Protein AF-A0A3B9J1S0-F1 (afdb_monomer_lite)

pLDDT: mean 89.69, std 10.2, range [49.06, 98.56]

Foldseek 3Di:
DLVVCLVVVHQQLQVLCVVPLCSSCSNFDADWDADDRNRDTDHDPHDKWKKKKFADPDDQDLVQLVVQCVVVVQADDPQRASSPVSLCVRPVVLVVSQVVVCVQAVHRWDADRSDDMTMDTDDGDWDDDPRTIMDMDIGDHTPHD

Structure (mmCIF, N/CA/C/O backbone):
data_AF-A0A3B9J1S0-F1
#
_entry.id   AF-A0A3B9J1S0-F1
#
loop_
_atom_site.group_PDB
_atom_site.id
_atom_site.type_symbol
_atom_site.label_atom_id
_atom_site.label_alt_id
_atom_site.label_comp_id
_atom_site.label_asym_id
_atom_site.label_entity_id
_atom_site.label_seq_id
_atom_site.pdbx_PDB_ins_code
_atom_site.Cartn_x
_atom_site.Cartn_y
_atom_site.Cartn_z
_atom_site.occupancy
_atom_site.B_iso_or_equiv
_atom_site.auth_seq_id
_atom_site.auth_comp_id
_atom_site.auth_asym_id
_atom_site.auth_atom_id
_atom_site.pdbx_PDB_model_num
ATOM 1 N N . ALA A 1 1 ? 12.513 -12.720 -4.392 1.00 64.25 1 ALA A N 1
ATOM 2 C CA . ALA A 1 1 ? 13.024 -12.840 -5.775 1.00 64.25 1 ALA A CA 1
ATOM 3 C C . ALA A 1 1 ? 14.103 -11.794 -6.082 1.00 64.25 1 ALA A C 1
ATOM 5 O O . ALA A 1 1 ? 15.254 -12.183 -6.221 1.00 64.25 1 ALA A O 1
ATOM 6 N N . ALA A 1 2 ? 13.791 -10.490 -6.092 1.00 70.25 2 ALA A N 1
ATOM 7 C CA . ALA A 1 2 ? 14.735 -9.429 -6.490 1.00 70.25 2 ALA A CA 1
ATOM 8 C C . ALA A 1 2 ? 16.088 -9.424 -5.744 1.00 70.25 2 ALA A C 1
ATOM 10 O O . ALA A 1 2 ? 17.128 -9.234 -6.363 1.00 70.25 2 ALA A O 1
ATOM 11 N N . GLY A 1 3 ? 16.107 -9.699 -4.434 1.00 68.75 3 GLY A N 1
ATOM 12 C CA . GLY A 1 3 ? 17.365 -9.779 -3.673 1.00 68.75 3 GLY A CA 1
ATOM 13 C C . GLY A 1 3 ? 18.312 -10.898 -4.134 1.00 68.75 3 GLY A C 1
ATOM 14 O O . GLY A 1 3 ? 19.523 -10.708 -4.131 1.00 68.75 3 GLY A O 1
ATOM 15 N N . ILE A 1 4 ? 17.767 -12.035 -4.580 1.00 74.62 4 ILE A N 1
ATOM 16 C CA . ILE A 1 4 ? 18.553 -13.159 -5.119 1.00 74.62 4 ILE A CA 1
ATOM 17 C C . ILE A 1 4 ? 19.079 -12.808 -6.514 1.00 74.62 4 ILE A C 1
ATOM 19 O O . ILE A 1 4 ? 20.238 -13.071 -6.812 1.00 74.62 4 ILE A O 1
ATOM 23 N N . LEU A 1 5 ? 18.244 -12.178 -7.347 1.00 78.88 5 LEU A N 1
ATOM 24 C CA . LEU A 1 5 ? 18.635 -11.728 -8.684 1.00 78.88 5 LEU A CA 1
ATOM 25 C C . LEU A 1 5 ? 19.770 -10.696 -8.626 1.00 78.88 5 LEU A C 1
ATOM 27 O O . LEU A 1 5 ? 20.756 -10.850 -9.339 1.00 78.88 5 LEU A O 1
ATOM 31 N N . ARG A 1 6 ? 19.698 -9.723 -7.706 1.00 76.94 6 ARG A N 1
ATOM 32 C CA . ARG A 1 6 ? 20.805 -8.785 -7.461 1.00 76.94 6 ARG A CA 1
ATOM 33 C C . ARG A 1 6 ? 22.093 -9.493 -7.060 1.00 76.94 6 ARG A C 1
ATOM 35 O O . ARG A 1 6 ? 23.146 -9.195 -7.606 1.00 76.94 6 ARG A O 1
ATOM 42 N N . TRP A 1 7 ? 22.016 -10.437 -6.119 1.00 79.81 7 TRP A N 1
ATOM 43 C CA . TRP A 1 7 ? 23.189 -11.216 -5.712 1.00 79.81 7 TRP A CA 1
ATOM 44 C C . TRP A 1 7 ? 23.805 -11.990 -6.889 1.00 79.81 7 TRP A C 1
ATOM 46 O O . TRP A 1 7 ? 25.022 -12.123 -6.968 1.00 79.81 7 TRP A O 1
ATOM 56 N N . ALA A 1 8 ? 22.972 -12.450 -7.824 1.00 80.19 8 ALA A N 1
ATOM 57 C CA . ALA A 1 8 ? 23.397 -13.146 -9.031 1.00 80.19 8 ALA A CA 1
ATOM 58 C C . ALA A 1 8 ? 23.891 -12.216 -10.163 1.00 80.19 8 ALA A C 1
ATOM 60 O O . ALA A 1 8 ? 24.235 -12.723 -11.229 1.00 80.19 8 ALA A O 1
ATOM 61 N N . GLY A 1 9 ? 23.918 -10.890 -9.968 1.00 78.50 9 GLY A N 1
ATOM 62 C CA . GLY A 1 9 ? 24.285 -9.923 -11.013 1.00 78.50 9 GLY A CA 1
ATOM 63 C C . GLY A 1 9 ? 23.288 -9.876 -12.175 1.00 78.50 9 GLY A C 1
ATOM 64 O O . GLY A 1 9 ? 23.667 -9.619 -13.314 1.00 78.50 9 GLY A O 1
ATOM 65 N N . PHE A 1 10 ? 22.023 -10.206 -11.913 1.00 79.00 10 PHE A N 1
ATOM 66 C CA . PHE A 1 10 ? 20.974 -10.237 -12.923 1.00 79.00 10 PHE A CA 1
ATOM 67 C C . PHE A 1 10 ? 20.316 -8.861 -13.070 1.00 79.00 10 PHE A C 1
ATOM 69 O O . PHE A 1 10 ? 19.726 -8.353 -12.116 1.00 79.00 10 PHE A O 1
ATOM 76 N N . GLU A 1 11 ? 20.375 -8.298 -14.278 1.00 76.69 11 GLU A N 1
ATOM 77 C CA . GLU A 1 11 ? 19.971 -6.911 -14.563 1.00 76.69 11 GLU A CA 1
ATOM 78 C C . GLU A 1 11 ? 18.845 -6.788 -15.608 1.00 76.69 11 GLU A C 1
ATOM 80 O O . GLU A 1 11 ? 18.455 -5.674 -15.934 1.00 76.69 11 GLU A O 1
ATOM 85 N N . ASP A 1 12 ? 18.301 -7.893 -16.142 1.00 80.38 12 ASP A N 1
ATOM 86 C CA . ASP A 1 12 ? 17.250 -7.853 -17.176 1.00 80.38 12 ASP A CA 1
ATOM 87 C C . ASP A 1 12 ? 15.851 -7.615 -16.560 1.00 80.38 12 ASP A C 1
ATOM 89 O O . ASP A 1 12 ? 15.269 -8.534 -15.967 1.00 80.38 12 ASP A O 1
ATOM 93 N N . PRO A 1 13 ? 15.259 -6.414 -16.711 1.00 69.88 13 PRO A N 1
ATOM 94 C CA . PRO A 1 13 ? 13.973 -6.091 -16.101 1.00 69.88 13 PRO A CA 1
ATOM 95 C C . PRO A 1 13 ? 12.795 -6.822 -16.762 1.00 69.88 13 PRO A C 1
ATOM 97 O O . PRO A 1 13 ? 11.801 -7.096 -16.089 1.00 69.88 13 PRO A O 1
ATOM 100 N N . ILE A 1 14 ? 12.893 -7.185 -18.046 1.00 74.75 14 ILE A N 1
ATOM 101 C CA . ILE A 1 14 ? 11.813 -7.867 -18.775 1.00 74.75 14 ILE A CA 1
ATOM 102 C C . ILE A 1 14 ? 11.693 -9.298 -18.263 1.00 74.75 14 ILE A C 1
ATOM 104 O O . ILE A 1 14 ? 10.611 -9.766 -17.907 1.00 74.75 14 ILE A O 1
ATOM 108 N N . ALA A 1 15 ? 12.822 -9.997 -18.169 1.00 78.25 15 ALA A N 1
ATOM 109 C CA . ALA A 1 15 ? 12.846 -11.343 -17.622 1.00 78.25 15 ALA A CA 1
ATOM 110 C C . ALA A 1 15 ? 12.509 -11.364 -16.117 1.00 78.25 15 ALA A C 1
ATOM 112 O O . ALA A 1 15 ? 11.874 -12.310 -15.648 1.00 78.25 15 ALA A O 1
ATOM 113 N N . ALA A 1 16 ? 12.858 -10.309 -15.373 1.00 75.75 16 ALA A N 1
ATOM 114 C CA . ALA A 1 16 ? 12.465 -10.145 -13.975 1.00 75.75 16 ALA A CA 1
ATOM 115 C C . ALA A 1 16 ? 10.944 -10.006 -13.795 1.00 75.75 16 ALA A C 1
ATOM 117 O O . ALA A 1 16 ? 10.390 -10.631 -12.891 1.00 75.75 16 ALA A O 1
ATOM 118 N N . ALA A 1 17 ? 10.264 -9.254 -14.669 1.00 72.88 17 ALA A N 1
ATOM 119 C CA . ALA A 1 17 ? 8.812 -9.063 -14.614 1.00 72.88 17 ALA A CA 1
ATOM 120 C C . ALA A 1 17 ? 8.025 -10.382 -14.756 1.00 72.88 17 ALA A C 1
ATOM 122 O O . ALA A 1 17 ? 6.963 -10.532 -14.155 1.00 72.88 17 ALA A O 1
ATOM 123 N N . ASN A 1 18 ? 8.576 -11.385 -15.455 1.00 77.81 18 ASN A N 1
ATOM 124 C CA . ASN A 1 18 ? 7.965 -12.719 -15.560 1.00 77.81 18 ASN A CA 1
ATOM 125 C C . ASN A 1 18 ? 7.900 -13.474 -14.218 1.00 77.81 18 ASN A C 1
ATOM 127 O O . ASN A 1 18 ? 7.099 -14.393 -14.069 1.00 77.81 18 ASN A O 1
ATOM 131 N N . LEU A 1 19 ? 8.738 -13.109 -13.241 1.00 74.00 19 LEU A N 1
ATOM 132 C CA . LEU A 1 19 ? 8.685 -13.656 -11.878 1.00 74.00 19 LEU A CA 1
ATOM 133 C C . LEU A 1 19 ? 7.670 -12.917 -10.991 1.00 74.00 19 LEU A C 1
ATOM 135 O O . LEU A 1 19 ? 7.367 -13.376 -9.890 1.00 74.00 19 LEU A O 1
ATOM 139 N N . GLY A 1 20 ? 7.177 -11.773 -11.458 1.00 74.00 20 GLY A N 1
ATOM 140 C CA . GLY A 1 20 ? 6.249 -10.888 -10.773 1.00 74.00 20 GLY A CA 1
ATOM 141 C C . GLY A 1 20 ? 6.493 -9.441 -11.192 1.00 74.00 20 GLY A C 1
ATOM 142 O O . GLY A 1 20 ? 7.640 -8.998 -11.249 1.00 74.00 20 GLY A O 1
ATOM 143 N N . ALA A 1 21 ? 5.412 -8.702 -11.431 1.00 72.88 21 ALA A N 1
ATOM 144 C CA . ALA A 1 21 ? 5.421 -7.296 -11.839 1.00 72.88 21 ALA A CA 1
ATOM 145 C C . ALA A 1 21 ? 6.367 -6.420 -10.998 1.00 72.88 21 ALA A C 1
ATOM 147 O O . ALA A 1 21 ? 7.202 -5.693 -11.530 1.00 72.88 21 ALA A O 1
ATOM 148 N N . ASP A 1 22 ? 6.311 -6.571 -9.673 1.00 79.94 22 ASP A N 1
ATOM 149 C CA . ASP A 1 22 ? 7.107 -5.765 -8.745 1.00 79.94 22 ASP A CA 1
ATOM 150 C C . ASP A 1 22 ? 8.593 -6.155 -8.712 1.00 79.94 22 ASP A C 1
ATOM 152 O O . ASP A 1 22 ? 9.425 -5.413 -8.191 1.00 79.94 22 ASP A O 1
ATOM 156 N N . VAL A 1 23 ? 8.970 -7.317 -9.262 1.00 78.81 23 VAL A N 1
ATOM 157 C CA . VAL A 1 23 ? 10.354 -7.813 -9.201 1.00 78.81 23 VAL A CA 1
ATOM 158 C C . VAL A 1 23 ? 11.282 -6.935 -10.034 1.00 78.81 23 VAL A C 1
ATOM 160 O O . VAL A 1 23 ? 12.386 -6.647 -9.574 1.00 78.81 23 VAL A O 1
ATOM 163 N N . ALA A 1 24 ? 10.826 -6.466 -11.200 1.00 77.69 24 ALA A N 1
ATOM 164 C CA . ALA A 1 24 ? 11.584 -5.552 -12.052 1.00 77.69 24 ALA A CA 1
ATOM 165 C C . ALA A 1 24 ? 11.887 -4.232 -11.326 1.00 77.69 24 ALA A C 1
ATOM 167 O O . ALA A 1 24 ? 13.039 -3.805 -11.269 1.00 77.69 24 ALA A O 1
ATOM 168 N N . PHE A 1 25 ? 10.879 -3.627 -10.688 1.00 81.75 25 PHE A N 1
ATOM 169 C CA . PHE A 1 25 ? 11.074 -2.428 -9.869 1.00 81.75 25 PHE A CA 1
ATOM 170 C C . PHE A 1 25 ? 12.027 -2.695 -8.700 1.00 81.75 25 PHE A C 1
ATOM 172 O O . PHE A 1 25 ? 12.971 -1.938 -8.458 1.00 81.75 25 PHE A O 1
ATOM 179 N N . CYS A 1 26 ? 11.812 -3.800 -7.983 1.00 82.06 26 CYS A N 1
ATOM 180 C CA . CYS A 1 26 ? 12.600 -4.134 -6.810 1.00 82.06 26 CYS A CA 1
ATOM 181 C C . CYS A 1 26 ? 14.068 -4.427 -7.118 1.00 82.06 26 CYS A C 1
ATOM 183 O O . CYS A 1 26 ? 14.840 -4.393 -6.164 1.00 82.06 26 CYS A O 1
ATOM 185 N N . LEU A 1 27 ? 14.465 -4.728 -8.364 1.00 77.50 27 LEU A N 1
ATOM 186 C CA . LEU A 1 27 ? 15.873 -4.901 -8.742 1.00 77.50 27 LEU A CA 1
ATOM 187 C C . LEU A 1 27 ? 16.675 -3.621 -8.504 1.00 77.50 27 LEU A C 1
ATOM 189 O O . LEU A 1 27 ? 17.675 -3.682 -7.792 1.00 77.50 27 LEU A O 1
ATOM 193 N N . ASN A 1 28 ? 16.180 -2.494 -9.016 1.00 74.12 28 ASN A N 1
ATOM 194 C CA . ASN A 1 28 ? 16.862 -1.197 -8.975 1.00 74.12 28 ASN A CA 1
ATOM 195 C C . ASN A 1 28 ? 16.460 -0.359 -7.748 1.00 74.12 28 ASN A C 1
ATOM 197 O O . ASN A 1 28 ? 17.250 0.427 -7.231 1.00 74.12 28 ASN A O 1
ATOM 201 N N . GLY A 1 29 ? 15.229 -0.529 -7.255 1.00 80.75 29 GLY A N 1
ATOM 202 C CA . GLY A 1 29 ? 14.691 0.260 -6.149 1.00 80.75 29 GLY A CA 1
ATOM 203 C C . GLY A 1 29 ? 14.582 1.759 -6.467 1.00 80.75 29 GLY A C 1
ATOM 204 O O . GLY A 1 29 ? 14.473 2.177 -7.621 1.00 80.75 29 GLY A O 1
ATOM 205 N N . GLY A 1 30 ? 14.583 2.587 -5.419 1.00 86.38 30 GLY A N 1
ATOM 206 C CA . GLY A 1 30 ? 14.416 4.036 -5.545 1.00 86.38 30 GLY A CA 1
ATOM 207 C C . GLY A 1 30 ? 12.969 4.446 -5.821 1.00 86.38 30 GLY A C 1
ATOM 208 O O . GLY A 1 30 ? 12.031 3.853 -5.292 1.00 86.38 30 GLY A O 1
ATOM 209 N N . ARG A 1 31 ? 12.786 5.493 -6.629 1.00 91.38 31 ARG A N 1
ATOM 210 C CA . ARG A 1 31 ? 11.473 6.018 -7.020 1.00 91.38 31 ARG A CA 1
ATOM 211 C C . ARG A 1 31 ? 11.325 5.909 -8.530 1.00 91.38 31 ARG A C 1
ATOM 213 O O . ARG A 1 31 ? 12.224 6.304 -9.267 1.00 91.38 31 ARG A O 1
ATOM 220 N N . ALA A 1 32 ? 10.193 5.399 -8.993 1.00 90.62 32 ALA A N 1
ATOM 221 C CA . ALA A 1 32 ? 9.909 5.273 -10.414 1.00 90.62 32 ALA A CA 1
ATOM 222 C C . ALA A 1 32 ? 8.417 5.454 -10.687 1.00 90.62 32 ALA A C 1
ATOM 224 O O . ALA A 1 32 ? 7.581 5.166 -9.829 1.00 90.62 32 ALA A O 1
ATOM 225 N N . ARG A 1 33 ? 8.091 5.914 -11.894 1.00 90.88 33 ARG A N 1
ATOM 226 C CA . ARG A 1 33 ? 6.773 5.722 -12.486 1.00 90.88 33 ARG A CA 1
ATOM 227 C C . ARG A 1 33 ? 6.783 4.355 -13.164 1.00 90.88 33 ARG A C 1
ATOM 229 O O . ARG A 1 33 ? 7.620 4.098 -14.026 1.00 90.88 33 ARG A O 1
ATOM 236 N N . VAL A 1 34 ? 5.866 3.490 -12.750 1.00 88.75 34 VAL A N 1
ATOM 237 C CA . VAL A 1 34 ? 5.715 2.139 -13.298 1.00 88.75 34 VAL A CA 1
ATOM 238 C C . VAL A 1 34 ? 4.465 2.110 -14.171 1.00 88.75 34 VAL A C 1
ATOM 240 O O . VAL A 1 34 ? 3.424 2.631 -13.775 1.00 88.75 34 VAL A O 1
ATOM 243 N N . THR A 1 35 ? 4.578 1.558 -15.375 1.00 87.12 35 THR A N 1
ATOM 244 C CA . THR A 1 35 ? 3.473 1.429 -16.339 1.00 87.12 35 THR A CA 1
ATOM 245 C C . THR A 1 35 ? 3.482 0.046 -16.997 1.00 87.12 35 THR A C 1
ATOM 247 O O . THR A 1 35 ? 4.399 -0.746 -16.767 1.00 87.12 35 THR A O 1
ATOM 250 N N . GLY A 1 36 ? 2.450 -0.249 -17.794 1.00 84.31 36 GLY A N 1
ATOM 251 C CA . GLY A 1 36 ? 2.191 -1.602 -18.285 1.00 84.31 36 GLY A CA 1
ATOM 252 C C . GLY A 1 36 ? 1.599 -2.461 -17.172 1.00 84.31 36 GLY A C 1
ATOM 253 O O . GLY A 1 36 ? 0.781 -1.983 -16.389 1.00 84.31 36 GLY A O 1
ATOM 254 N N . ILE A 1 37 ? 2.041 -3.707 -17.083 1.00 76.88 37 ILE A N 1
ATOM 255 C CA . ILE A 1 37 ? 1.752 -4.614 -15.970 1.00 76.88 37 ILE A CA 1
ATOM 256 C C . ILE A 1 37 ? 2.801 -4.541 -14.850 1.00 76.88 37 ILE A C 1
ATOM 258 O O . ILE A 1 37 ? 2.691 -5.296 -13.893 1.00 76.88 37 ILE A O 1
ATOM 262 N N . GLY A 1 38 ? 3.815 -3.675 -14.953 1.00 73.19 38 GLY A N 1
ATOM 263 C CA . GLY A 1 38 ? 4.920 -3.565 -13.984 1.00 73.19 38 GLY A CA 1
ATOM 264 C C . GLY A 1 38 ? 6.321 -3.559 -14.607 1.00 73.19 38 GLY A C 1
ATOM 265 O O . GLY A 1 38 ? 7.320 -3.383 -13.916 1.00 73.19 38 GLY A O 1
ATOM 266 N N . GLU A 1 39 ? 6.402 -3.759 -15.918 1.00 74.88 39 GLU A N 1
ATOM 267 C CA . GLU A 1 39 ? 7.623 -3.991 -16.685 1.00 74.88 39 GLU A CA 1
ATOM 268 C C . GLU A 1 39 ? 8.270 -2.712 -17.228 1.00 74.88 39 GLU A C 1
ATOM 270 O O . GLU A 1 39 ? 9.468 -2.702 -17.508 1.00 74.88 39 GLU A O 1
ATOM 275 N N . THR A 1 40 ? 7.505 -1.625 -17.374 1.00 83.31 40 THR A N 1
ATOM 276 C CA . THR A 1 40 ? 8.024 -0.358 -17.908 1.00 83.31 40 THR A CA 1
ATOM 277 C C . THR A 1 40 ? 8.304 0.620 -16.773 1.00 83.31 40 THR A C 1
ATOM 279 O O . THR A 1 40 ? 7.377 1.167 -16.168 1.00 83.31 40 THR A O 1
ATOM 282 N N . LEU A 1 41 ? 9.591 0.851 -16.504 1.00 85.38 41 LEU A N 1
ATOM 283 C CA . LEU A 1 41 ? 10.083 1.698 -15.417 1.00 85.38 41 LEU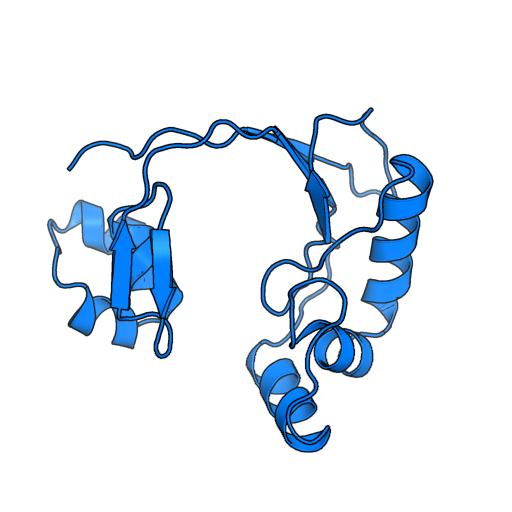 A CA 1
ATOM 284 C C . LEU A 1 41 ? 10.672 3.008 -15.950 1.00 85.38 41 LEU A C 1
ATOM 286 O O . LEU A 1 41 ? 11.657 3.006 -16.684 1.00 85.38 41 LEU A O 1
ATOM 290 N N . GLU A 1 42 ? 10.118 4.132 -15.508 1.00 90.06 42 GLU A N 1
ATOM 291 C CA . GLU A 1 42 ? 10.714 5.459 -15.666 1.00 90.06 42 GLU A CA 1
ATOM 292 C C . GLU A 1 42 ? 11.222 5.931 -14.299 1.00 90.06 42 GLU A C 1
ATOM 294 O O . GLU A 1 42 ? 10.435 6.261 -13.408 1.00 90.06 42 GLU A O 1
ATOM 299 N N . HIS A 1 43 ? 12.541 5.939 -14.099 1.00 89.12 43 HIS A N 1
ATOM 300 C CA . HIS A 1 43 ? 13.128 6.387 -12.838 1.00 89.12 43 HIS A CA 1
ATOM 301 C C . HIS A 1 43 ? 12.886 7.879 -12.606 1.00 89.12 43 HIS A C 1
ATOM 303 O O . HIS A 1 43 ? 13.124 8.718 -13.474 1.00 89.12 43 HIS A O 1
ATOM 309 N N . LEU A 1 44 ? 12.445 8.205 -11.394 1.00 91.31 44 LEU A N 1
ATOM 310 C CA . LEU A 1 44 ? 12.157 9.564 -10.965 1.00 91.31 44 LEU A CA 1
ATOM 311 C C . LEU A 1 44 ? 13.215 10.036 -9.964 1.00 91.31 44 LEU A C 1
ATOM 313 O O . LEU A 1 44 ? 13.762 9.222 -9.214 1.00 91.31 44 LEU A O 1
ATOM 317 N N . PRO A 1 45 ? 13.467 11.355 -9.879 1.00 91.69 45 PRO A N 1
ATOM 318 C CA . PRO A 1 45 ? 14.322 11.902 -8.840 1.00 91.69 45 PRO A CA 1
ATOM 319 C C . PRO A 1 45 ? 13.848 11.477 -7.450 1.00 91.69 45 PRO A C 1
ATOM 321 O O . PRO A 1 45 ? 12.639 11.449 -7.169 1.00 91.69 45 PRO A O 1
ATOM 324 N N . TYR A 1 46 ? 14.817 11.180 -6.580 1.00 92.44 46 TYR A N 1
ATOM 325 C CA . TYR A 1 46 ? 14.556 10.915 -5.171 1.00 92.44 46 TYR A CA 1
ATOM 326 C C . TYR A 1 46 ? 13.710 12.042 -4.574 1.00 92.44 46 TYR A C 1
ATOM 328 O O . TYR A 1 46 ? 13.971 13.227 -4.788 1.00 92.44 46 TYR A O 1
ATOM 336 N N . HIS A 1 47 ? 12.691 11.647 -3.823 1.00 92.56 47 HIS A N 1
ATOM 337 C CA . HIS A 1 47 ? 11.822 12.548 -3.096 1.00 92.56 47 HIS A CA 1
ATOM 338 C C . HIS A 1 47 ? 11.744 12.046 -1.666 1.00 92.56 47 HIS A C 1
ATOM 340 O O . HIS A 1 47 ? 11.292 10.926 -1.438 1.00 92.56 47 HIS A O 1
ATOM 346 N N . HIS A 1 48 ? 12.218 12.865 -0.731 1.00 94.50 48 HIS A N 1
ATOM 347 C CA . HIS A 1 48 ? 12.142 12.544 0.682 1.00 94.50 48 HIS A CA 1
ATOM 348 C C . HIS A 1 48 ? 10.689 12.606 1.148 1.00 94.50 48 HIS A C 1
ATOM 350 O O . HIS A 1 48 ? 10.021 13.624 0.970 1.00 94.50 48 HIS A O 1
ATOM 356 N N . GLN A 1 49 ? 10.213 11.527 1.754 1.00 95.56 49 GLN A N 1
ATOM 357 C CA . GLN A 1 49 ? 8.876 11.442 2.311 1.00 95.56 49 GLN A CA 1
ATOM 358 C C . GLN A 1 49 ? 8.899 10.597 3.581 1.00 95.56 49 GLN A C 1
ATOM 360 O O . GLN A 1 49 ? 9.516 9.530 3.620 1.00 95.56 49 GLN A O 1
ATOM 365 N N . GLU A 1 50 ? 8.212 11.081 4.610 1.00 97.75 50 GLU A N 1
ATOM 366 C CA . GLU A 1 50 ? 7.827 10.277 5.766 1.00 97.75 50 GLU A CA 1
ATOM 367 C C . GLU A 1 50 ? 6.443 9.686 5.515 1.00 97.75 50 GLU A C 1
ATOM 369 O O . GLU A 1 50 ? 5.581 10.334 4.918 1.00 97.75 50 GLU A O 1
ATOM 374 N N . ILE A 1 51 ? 6.248 8.439 5.922 1.00 98.06 51 ILE A N 1
ATOM 375 C CA . ILE A 1 51 ? 5.013 7.692 5.713 1.00 98.06 51 ILE A CA 1
ATOM 376 C C . ILE A 1 51 ? 4.723 6.916 6.992 1.00 98.06 51 ILE A C 1
ATOM 378 O O . ILE A 1 51 ? 5.606 6.247 7.528 1.00 98.06 51 ILE A O 1
ATOM 382 N N . THR A 1 52 ? 3.480 6.966 7.457 1.00 98.56 52 THR A N 1
ATOM 383 C CA . THR A 1 52 ? 3.009 6.122 8.560 1.00 98.56 52 THR A CA 1
ATOM 384 C C . THR A 1 52 ? 2.219 4.954 7.989 1.00 98.56 52 THR A C 1
ATOM 386 O O . THR A 1 52 ? 1.279 5.157 7.220 1.00 98.56 52 THR A O 1
ATOM 389 N N . LEU A 1 53 ? 2.601 3.734 8.360 1.00 98.50 53 LEU A N 1
ATOM 390 C CA . LEU A 1 53 ? 2.002 2.485 7.896 1.00 98.50 53 LEU A CA 1
ATOM 391 C C . LEU A 1 53 ? 1.207 1.811 9.012 1.00 98.50 53 LEU A C 1
ATOM 393 O O . LEU A 1 53 ? 1.631 1.801 10.168 1.00 98.50 53 LEU A O 1
ATOM 397 N N . LEU A 1 54 ? 0.108 1.160 8.642 1.00 98.56 54 LEU A N 1
ATOM 398 C CA . LEU A 1 54 ? -0.585 0.185 9.476 1.00 98.56 54 LEU A CA 1
ATOM 399 C C . LEU A 1 54 ? -0.831 -1.083 8.649 1.00 98.56 54 LEU A C 1
ATOM 401 O O . LEU A 1 54 ? -1.606 -1.072 7.691 1.00 98.56 54 LEU A O 1
ATOM 405 N N . THR A 1 55 ? -0.152 -2.172 9.013 1.00 98.06 55 THR A N 1
ATOM 406 C CA . THR A 1 55 ? -0.207 -3.443 8.277 1.00 98.06 55 THR A CA 1
ATOM 407 C C . THR A 1 55 ? -0.989 -4.483 9.081 1.00 98.06 55 THR A C 1
ATOM 409 O O . THR A 1 55 ? -0.429 -5.049 10.022 1.00 98.06 55 THR A O 1
ATOM 412 N N . PRO A 1 56 ? -2.262 -4.747 8.741 1.00 97.00 56 PRO A N 1
ATOM 413 C CA . PRO A 1 56 ? -3.054 -5.770 9.408 1.00 97.00 56 PRO A CA 1
ATOM 414 C C . PRO A 1 56 ? -2.433 -7.161 9.226 1.00 97.00 56 PRO A C 1
ATOM 416 O O . PRO A 1 56 ? -1.831 -7.434 8.184 1.00 97.00 56 PRO A O 1
ATOM 419 N N . PRO A 1 57 ? -2.633 -8.091 10.173 1.00 96.12 57 PRO A N 1
ATOM 420 C CA . PRO A 1 57 ? -2.194 -9.476 10.048 1.00 96.12 57 PRO A CA 1
ATOM 421 C C . PRO A 1 57 ? -3.201 -10.294 9.214 1.00 96.12 57 PRO A C 1
ATOM 423 O O . PRO A 1 57 ? -3.597 -11.389 9.605 1.00 96.12 57 PRO A O 1
ATOM 426 N N . LEU A 1 58 ? -3.646 -9.737 8.084 1.00 93.62 58 LEU A N 1
ATOM 427 C CA . LEU A 1 58 ? -4.639 -10.315 7.176 1.00 93.62 58 LEU A CA 1
ATOM 428 C C . LEU A 1 58 ? -3.966 -10.723 5.861 1.00 93.62 58 LEU A C 1
ATOM 430 O O . LEU A 1 58 ? -3.114 -10.005 5.335 1.00 93.62 58 LEU A O 1
ATOM 434 N N . GLY A 1 59 ? -4.351 -11.878 5.319 1.00 90.81 59 GLY A N 1
ATOM 435 C CA . GLY A 1 59 ? -3.893 -12.341 4.011 1.00 90.81 59 GLY A CA 1
ATOM 436 C C . GLY A 1 59 ? -4.850 -11.891 2.915 1.00 90.81 59 GLY A C 1
ATOM 437 O O . GLY A 1 59 ? -5.948 -12.425 2.821 1.00 90.81 59 GLY A O 1
ATOM 438 N N . VAL A 1 60 ? -4.428 -10.950 2.068 1.00 93.44 60 VAL A N 1
ATOM 439 C CA . VAL A 1 60 ? -5.244 -10.467 0.945 1.00 93.44 60 VAL A CA 1
ATOM 440 C C . VAL A 1 60 ? -4.738 -11.083 -0.357 1.00 93.44 60 VAL A C 1
ATOM 442 O O . VAL A 1 60 ? -3.599 -10.860 -0.766 1.00 93.44 60 VAL A O 1
ATOM 445 N N . SER A 1 61 ? -5.580 -11.888 -1.006 1.00 95.50 61 SER A N 1
ATOM 446 C CA . SER A 1 61 ? -5.256 -12.547 -2.275 1.00 95.50 61 SER A CA 1
ATOM 447 C C . SER A 1 61 ? -5.282 -11.540 -3.420 1.00 95.50 61 SER A C 1
ATOM 449 O O . SER A 1 61 ? -6.351 -11.119 -3.858 1.00 95.50 61 SER A O 1
ATOM 451 N N . THR A 1 62 ? -4.110 -11.182 -3.954 1.00 92.75 62 THR A N 1
ATOM 452 C CA . THR A 1 62 ? -4.003 -10.283 -5.114 1.00 92.75 62 THR A CA 1
ATOM 453 C C . THR A 1 62 ? -4.867 -10.761 -6.281 1.00 92.75 62 THR A C 1
ATOM 455 O O . THR A 1 62 ? -5.570 -9.964 -6.889 1.00 92.75 62 THR A O 1
ATOM 458 N N . VAL A 1 63 ? -4.883 -12.069 -6.558 1.00 94.94 63 VAL A N 1
ATOM 459 C CA . VAL A 1 63 ? -5.681 -12.648 -7.649 1.00 94.94 63 VAL A CA 1
ATOM 460 C C . VAL A 1 63 ? -7.175 -12.406 -7.444 1.00 94.94 63 VAL A C 1
ATOM 462 O O . VAL A 1 63 ? -7.867 -12.042 -8.392 1.00 94.94 63 VAL A O 1
ATOM 465 N N . ASP A 1 64 ? -7.680 -12.592 -6.226 1.00 97.38 64 ASP A N 1
ATOM 466 C CA . ASP A 1 64 ? -9.107 -12.413 -5.959 1.00 97.38 64 ASP A CA 1
ATOM 467 C C . ASP A 1 64 ? -9.499 -10.934 -5.951 1.00 97.38 64 ASP A C 1
ATOM 469 O O . ASP A 1 64 ? -10.585 -10.604 -6.421 1.00 97.38 64 ASP A O 1
ATOM 473 N N . VAL A 1 65 ? -8.597 -10.035 -5.538 1.00 97.44 65 VAL A N 1
ATOM 474 C CA . VAL A 1 65 ? -8.803 -8.582 -5.660 1.00 97.44 65 VAL A CA 1
ATOM 475 C C . VAL A 1 65 ? -8.911 -8.154 -7.122 1.00 97.44 65 VAL A C 1
ATOM 477 O O . VAL A 1 65 ? -9.858 -7.455 -7.466 1.00 97.44 65 VAL A O 1
ATOM 480 N N . TYR A 1 66 ? -8.012 -8.602 -8.003 1.00 95.81 66 TYR A N 1
ATOM 481 C CA . TYR A 1 66 ? -8.117 -8.281 -9.433 1.00 95.81 66 TYR A CA 1
ATOM 482 C C . TYR A 1 66 ? -9.385 -8.873 -10.067 1.00 95.81 66 TYR A C 1
ATOM 484 O O . TYR A 1 66 ? -10.078 -8.177 -10.802 1.00 95.81 66 TYR A O 1
ATOM 492 N N . ARG A 1 67 ? -9.763 -10.113 -9.720 1.00 96.94 67 ARG A N 1
ATOM 493 C CA . ARG A 1 67 ? -11.032 -10.711 -10.184 1.00 96.94 67 ARG A CA 1
ATOM 494 C C . ARG A 1 67 ? -12.252 -9.920 -9.722 1.00 96.94 67 ARG A C 1
ATOM 496 O O . ARG A 1 67 ? -13.202 -9.761 -10.483 1.00 96.94 67 ARG A O 1
ATOM 503 N N . ALA A 1 68 ? -12.248 -9.462 -8.472 1.00 97.31 68 ALA A N 1
ATOM 504 C CA . ALA A 1 68 ? -13.322 -8.640 -7.936 1.00 97.31 68 ALA A CA 1
ATOM 505 C C . ALA A 1 68 ? -13.364 -7.266 -8.621 1.00 97.31 68 ALA A C 1
ATOM 507 O O . ALA A 1 68 ? -14.446 -6.772 -8.911 1.00 97.31 68 ALA A O 1
ATOM 508 N N . TRP A 1 69 ? -12.208 -6.678 -8.936 1.00 97.25 69 TRP A N 1
ATOM 509 C CA . TRP A 1 69 ? -12.114 -5.425 -9.686 1.00 97.25 69 TRP A CA 1
ATOM 510 C C . TRP A 1 69 ? -12.698 -5.556 -11.100 1.00 97.25 69 TRP A C 1
ATOM 512 O O . TRP A 1 69 ? -13.533 -4.739 -11.483 1.00 97.25 69 TRP A O 1
ATOM 522 N N . ASP A 1 70 ? -12.366 -6.632 -11.823 1.00 96.62 70 ASP A N 1
ATOM 523 C CA . ASP A 1 70 ? -12.968 -6.941 -13.129 1.00 96.62 70 ASP A CA 1
ATOM 524 C C . ASP A 1 70 ? -14.493 -7.120 -13.018 1.00 96.62 70 ASP A C 1
ATOM 526 O O . ASP A 1 70 ? -15.255 -6.614 -13.841 1.00 96.62 70 ASP A O 1
ATOM 530 N N . ALA A 1 71 ? -14.965 -7.811 -11.973 1.00 96.62 71 ALA A N 1
ATOM 531 C CA . ALA A 1 71 ? -16.394 -8.026 -11.732 1.00 96.62 71 ALA A CA 1
ATOM 532 C C . ALA A 1 71 ? -17.159 -6.734 -11.382 1.00 96.62 71 ALA A C 1
ATOM 534 O O . ALA A 1 71 ? -18.378 -6.682 -11.547 1.00 96.62 71 ALA A O 1
ATOM 535 N N . LEU A 1 72 ? -16.452 -5.705 -10.910 1.00 94.19 72 LEU A N 1
ATOM 536 C CA . LEU A 1 72 ? -16.977 -4.367 -10.637 1.00 94.19 72 LEU A CA 1
ATOM 537 C C . LEU A 1 72 ? -16.892 -3.430 -11.858 1.00 94.19 72 LEU A C 1
ATOM 539 O O . LEU A 1 72 ? -17.151 -2.239 -11.708 1.00 94.19 72 LEU A O 1
ATOM 543 N N . ASP A 1 73 ? -16.558 -3.957 -13.041 1.00 94.62 73 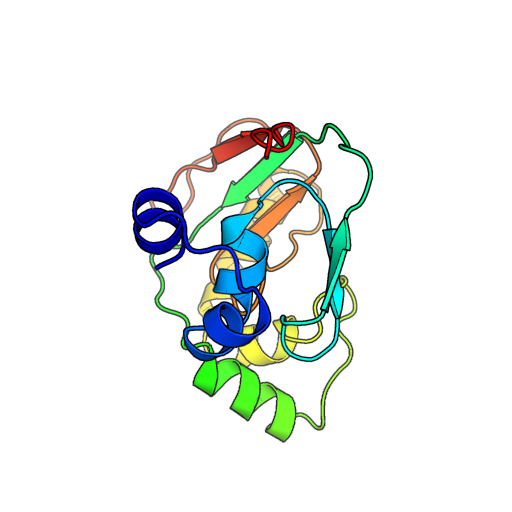ASP A N 1
ATOM 544 C CA . ASP A 1 73 ? -16.374 -3.200 -14.290 1.00 94.62 73 ASP A CA 1
ATOM 545 C C . ASP A 1 73 ? -15.233 -2.170 -14.214 1.00 94.62 73 ASP A C 1
ATOM 547 O O . ASP A 1 73 ? -15.311 -1.065 -14.746 1.00 94.62 73 ASP A O 1
ATOM 551 N N . GLY A 1 74 ? -14.156 -2.538 -13.514 1.00 90.38 74 GLY A N 1
ATOM 552 C CA . GLY A 1 74 ? -12.926 -1.758 -13.450 1.00 90.38 74 GLY A CA 1
ATOM 553 C C . GLY A 1 74 ? -13.086 -0.375 -12.804 1.00 90.38 74 GLY A C 1
ATOM 554 O O . GLY A 1 74 ? -12.782 0.634 -13.447 1.00 90.38 74 GLY A O 1
ATOM 555 N N . PRO A 1 75 ? -13.568 -0.285 -11.549 1.00 90.31 75 PRO A N 1
ATOM 556 C CA . PRO A 1 75 ? -13.828 0.994 -10.903 1.00 90.31 75 PRO A CA 1
ATOM 557 C C . PRO A 1 75 ? -12.549 1.825 -10.760 1.00 90.31 75 PRO A C 1
ATOM 559 O O . PRO A 1 75 ? -11.481 1.299 -10.446 1.00 90.31 75 PRO A O 1
ATOM 562 N N . VAL A 1 76 ? -12.685 3.143 -10.926 1.00 90.50 76 VAL A N 1
ATOM 563 C CA . VAL A 1 76 ? -11.618 4.107 -10.632 1.00 90.50 76 VAL A CA 1
ATOM 564 C C . VAL A 1 76 ? -11.677 4.471 -9.153 1.00 90.50 76 VAL A C 1
ATOM 566 O O . VAL A 1 76 ? -12.718 4.877 -8.634 1.00 90.50 76 VAL A O 1
ATOM 569 N N . GLY A 1 77 ? -10.555 4.327 -8.465 1.00 85.56 77 GLY A N 1
ATOM 570 C CA . GLY A 1 77 ? -10.437 4.561 -7.040 1.00 85.56 77 GLY A CA 1
ATOM 571 C C . GLY A 1 77 ? -10.372 6.047 -6.733 1.00 85.56 77 GLY A C 1
ATOM 572 O O . GLY A 1 77 ? -9.476 6.757 -7.187 1.00 85.56 77 GLY A O 1
ATOM 573 N N . GLU A 1 78 ? -11.269 6.521 -5.875 1.00 80.25 78 GLU A N 1
ATOM 574 C CA . GLU A 1 78 ? -11.356 7.944 -5.517 1.00 80.25 78 GLU A CA 1
ATOM 575 C C . GLU A 1 78 ? -10.126 8.468 -4.750 1.00 80.25 78 GLU A C 1
ATOM 577 O O . GLU A 1 78 ? -9.943 9.677 -4.622 1.00 80.25 78 GLU A O 1
ATOM 582 N N . ASN A 1 79 ? -9.270 7.571 -4.246 1.00 81.00 79 ASN A N 1
ATOM 583 C CA . ASN A 1 79 ? -8.113 7.904 -3.405 1.00 81.00 79 ASN A CA 1
ATOM 584 C C . ASN A 1 79 ? -6.771 7.494 -4.028 1.00 81.00 79 ASN A C 1
ATOM 586 O O . ASN A 1 79 ? -5.774 7.339 -3.318 1.00 81.00 79 ASN A O 1
ATOM 590 N N . GLY A 1 80 ? -6.739 7.316 -5.352 1.00 85.31 80 GLY A N 1
ATOM 591 C CA . GLY A 1 80 ? -5.519 6.994 -6.096 1.00 85.31 80 GLY A CA 1
ATOM 592 C C . GLY A 1 80 ? -5.156 5.508 -6.123 1.00 85.31 80 GLY A C 1
ATOM 593 O O . GLY A 1 80 ? -4.021 5.182 -6.464 1.00 85.31 80 GLY A O 1
ATOM 594 N N . ASN A 1 81 ? -6.089 4.621 -5.765 1.00 94.50 81 ASN A N 1
ATOM 595 C CA . ASN A 1 81 ? -5.947 3.178 -5.932 1.00 94.50 81 ASN A CA 1
ATOM 596 C C . ASN A 1 81 ? -7.271 2.550 -6.391 1.00 94.50 81 ASN A C 1
ATOM 598 O O . ASN A 1 81 ? -8.201 2.393 -5.599 1.00 94.50 81 ASN A O 1
ATOM 602 N N . ASP A 1 82 ? -7.324 2.167 -7.664 1.00 95.69 82 ASP A N 1
ATOM 603 C CA . ASP A 1 82 ? -8.490 1.562 -8.320 1.00 95.69 82 ASP A CA 1
ATOM 604 C C . ASP A 1 82 ? -8.915 0.230 -7.683 1.00 95.69 82 ASP A C 1
ATOM 606 O O . ASP A 1 82 ? -10.088 -0.142 -7.710 1.00 95.69 82 ASP A O 1
ATOM 610 N N . LEU A 1 83 ? -7.988 -0.459 -7.013 1.00 95.94 83 LEU A N 1
ATOM 611 C CA . LEU A 1 83 ? -8.245 -1.742 -6.364 1.00 95.94 83 LEU A CA 1
ATOM 612 C C . LEU A 1 83 ? -8.930 -1.613 -4.999 1.00 95.94 83 LEU A C 1
ATOM 614 O O . LEU A 1 83 ? -9.358 -2.629 -4.459 1.00 95.94 83 LEU A O 1
ATOM 618 N N . GLU A 1 84 ? -9.043 -0.412 -4.415 1.00 95.88 84 GLU A N 1
ATOM 619 C CA . GLU A 1 84 ? -9.520 -0.246 -3.032 1.00 95.88 84 GLU A CA 1
ATOM 620 C C . GLU A 1 84 ? -10.923 -0.840 -2.826 1.00 95.88 84 GLU A C 1
ATOM 622 O O . GLU A 1 84 ? -11.137 -1.615 -1.894 1.00 95.88 84 GLU A O 1
ATOM 627 N N . ALA A 1 85 ? -11.870 -0.547 -3.724 1.00 95.38 85 ALA A N 1
ATOM 628 C CA . ALA A 1 85 ? -13.237 -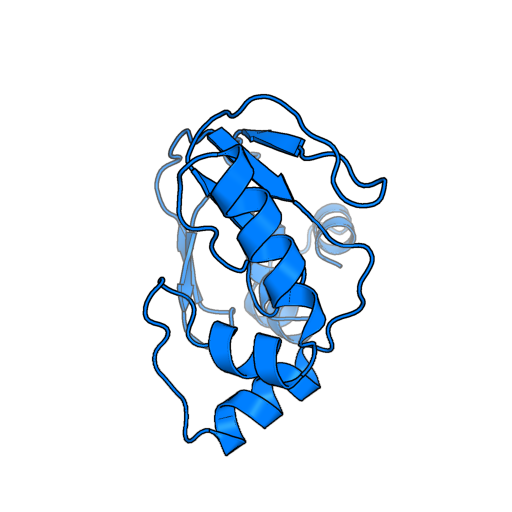1.063 -3.626 1.00 95.38 85 ALA A CA 1
ATOM 629 C C . ALA A 1 85 ? -13.289 -2.596 -3.738 1.00 95.38 85 ALA A C 1
ATOM 631 O O . ALA A 1 85 ? -14.003 -3.259 -2.984 1.00 95.38 85 ALA A O 1
ATOM 632 N N . ALA A 1 86 ? -12.493 -3.165 -4.644 1.00 97.00 86 ALA A N 1
ATOM 633 C CA . ALA A 1 86 ? -12.394 -4.605 -4.831 1.00 97.00 86 ALA A CA 1
ATOM 634 C C . ALA A 1 86 ? -11.739 -5.292 -3.622 1.00 97.00 86 ALA A C 1
ATOM 636 O O . ALA A 1 86 ? -12.237 -6.311 -3.149 1.00 97.00 86 ALA A O 1
ATOM 637 N N . ALA A 1 87 ? -10.675 -4.706 -3.069 1.00 97.00 87 ALA A N 1
ATOM 638 C CA . ALA A 1 87 ? -10.005 -5.205 -1.872 1.00 97.00 87 ALA A CA 1
ATOM 639 C C . ALA A 1 87 ? -10.942 -5.215 -0.659 1.00 97.00 87 ALA A C 1
ATOM 641 O O . ALA A 1 87 ? -10.994 -6.213 0.053 1.00 97.00 87 ALA A O 1
ATOM 642 N N . LEU A 1 88 ? -11.740 -4.159 -0.470 1.00 96.25 88 LEU A N 1
ATOM 643 C CA . LEU A 1 88 ? -12.762 -4.097 0.580 1.00 96.25 88 LEU A CA 1
ATOM 644 C C . LEU A 1 88 ? -13.910 -5.094 0.356 1.00 96.25 88 LEU A C 1
ATOM 646 O O . LEU A 1 88 ? -14.506 -5.563 1.321 1.00 96.25 88 LEU A O 1
ATOM 650 N N . SER A 1 89 ? -14.227 -5.431 -0.897 1.00 96.38 89 SER A N 1
ATOM 651 C CA . SER A 1 89 ? -15.210 -6.476 -1.199 1.00 96.38 89 SER A CA 1
ATOM 652 C C . SER A 1 89 ? -14.684 -7.881 -0.898 1.00 96.38 89 SER A C 1
ATOM 654 O O . SER A 1 89 ? -15.474 -8.748 -0.530 1.00 96.38 89 SER A O 1
ATOM 656 N N . VAL A 1 90 ? -13.386 -8.125 -1.103 1.00 97.44 90 VAL A N 1
ATOM 657 C CA . VAL A 1 90 ? -12.743 -9.428 -0.865 1.00 97.44 90 VAL A CA 1
ATOM 658 C C . VAL A 1 90 ? -12.431 -9.629 0.616 1.00 97.44 90 VAL A C 1
ATOM 660 O O . VAL A 1 90 ? -12.689 -10.707 1.143 1.00 97.44 90 VAL A O 1
ATOM 663 N N . GLU A 1 91 ? -11.911 -8.600 1.286 1.00 97.88 91 GLU A N 1
ATOM 664 C CA . GLU A 1 91 ? -11.584 -8.610 2.713 1.00 97.88 91 GLU A CA 1
ATOM 665 C C . GLU A 1 91 ? -12.187 -7.378 3.417 1.00 97.88 91 GLU A C 1
ATOM 667 O O . GLU A 1 91 ? -11.527 -6.339 3.548 1.00 97.88 91 GLU A O 1
ATOM 672 N N . PRO A 1 92 ? -13.450 -7.466 3.875 1.00 97.56 92 PRO A N 1
ATOM 673 C CA . PRO A 1 92 ? -14.145 -6.349 4.511 1.00 97.56 92 PRO A CA 1
ATOM 674 C C . PRO A 1 92 ? -13.495 -5.847 5.803 1.00 97.56 92 PRO A C 1
ATOM 676 O O . PRO A 1 92 ? -13.659 -4.669 6.132 1.00 97.56 92 PRO A O 1
ATOM 679 N N . GLU A 1 93 ? -12.737 -6.685 6.529 1.00 97.44 93 GLU A N 1
ATOM 680 C CA . GLU A 1 93 ? -12.083 -6.256 7.773 1.00 97.44 93 GLU A CA 1
ATOM 681 C C . GLU A 1 93 ? -11.065 -5.131 7.514 1.00 97.44 93 GLU A C 1
ATOM 683 O O . GLU A 1 93 ? -10.848 -4.289 8.387 1.00 97.44 93 GLU A O 1
ATOM 688 N N . LEU A 1 94 ? -10.513 -5.020 6.296 1.00 97.38 94 LEU A N 1
ATOM 689 C CA . LEU A 1 94 ? -9.618 -3.921 5.909 1.00 97.38 94 LEU A CA 1
ATOM 690 C C . LEU A 1 94 ? -10.211 -2.531 6.186 1.00 97.38 94 LEU A C 1
ATOM 692 O O . LEU A 1 94 ? -9.446 -1.609 6.473 1.00 97.38 94 LEU A O 1
ATOM 696 N N . ALA A 1 95 ? -11.538 -2.369 6.135 1.00 97.56 95 ALA A N 1
ATOM 697 C CA . ALA A 1 95 ? -12.198 -1.098 6.427 1.00 97.56 95 ALA A CA 1
ATOM 698 C C . ALA A 1 95 ? -11.924 -0.615 7.859 1.00 97.56 95 ALA A C 1
ATOM 700 O O . ALA A 1 95 ? -11.658 0.566 8.072 1.00 97.56 95 ALA A O 1
ATOM 701 N N . GLU A 1 96 ? -11.922 -1.521 8.837 1.00 98.19 96 GLU A N 1
ATOM 702 C CA . GLU A 1 96 ? -11.683 -1.153 10.234 1.00 98.19 96 GLU A CA 1
ATOM 703 C C . GLU A 1 96 ? -10.246 -0.667 10.453 1.00 98.19 96 GLU A C 1
ATOM 705 O O . GLU A 1 96 ? -10.002 0.265 11.218 1.00 98.19 96 GLU A O 1
ATOM 710 N N . TRP A 1 97 ? -9.291 -1.256 9.731 1.00 98.38 97 TRP A N 1
ATOM 711 C CA . TRP A 1 97 ? -7.884 -0.861 9.762 1.00 98.38 97 TRP A CA 1
ATOM 712 C C . TRP A 1 97 ? -7.646 0.492 9.081 1.00 98.38 97 TRP A C 1
ATOM 714 O O . TRP A 1 97 ? -6.895 1.318 9.607 1.00 98.38 97 TRP A O 1
ATOM 724 N N . ARG A 1 98 ? -8.331 0.760 7.960 1.00 97.75 98 ARG A N 1
ATOM 725 C CA . ARG A 1 98 ? -8.360 2.089 7.327 1.00 97.75 98 ARG A CA 1
ATOM 726 C C . ARG A 1 98 ? -8.857 3.139 8.309 1.00 97.75 98 ARG A C 1
ATOM 728 O O . ARG A 1 98 ? -8.233 4.190 8.452 1.00 97.75 98 ARG A O 1
ATOM 735 N N . ASP A 1 99 ? -9.981 2.862 8.961 1.00 98.44 99 ASP A N 1
ATOM 736 C CA . ASP A 1 99 ? -10.654 3.809 9.847 1.00 98.44 99 ASP A CA 1
ATOM 737 C C . ASP A 1 99 ? -9.837 4.041 11.123 1.00 98.44 99 ASP A C 1
ATOM 739 O O . ASP A 1 99 ? -9.730 5.178 11.579 1.00 98.44 99 ASP A O 1
ATOM 743 N N . ALA A 1 100 ? -9.171 3.005 11.644 1.00 98.56 100 ALA A N 1
ATOM 744 C CA . ALA A 1 100 ? -8.236 3.124 12.759 1.00 98.56 100 ALA A CA 1
ATOM 745 C C . ALA A 1 100 ? -7.048 4.038 12.424 1.00 98.56 100 ALA A C 1
ATOM 747 O O . ALA A 1 100 ? -6.763 4.969 13.180 1.00 98.56 100 ALA A O 1
ATOM 748 N N . LEU A 1 101 ? -6.384 3.821 11.280 1.00 98.50 101 LEU A N 1
ATOM 749 C CA . LEU A 1 101 ? -5.295 4.698 10.839 1.00 98.50 101 LEU A CA 1
ATOM 750 C C . LEU A 1 101 ? -5.800 6.116 10.563 1.00 98.50 101 LEU A C 1
ATOM 752 O O . LEU A 1 101 ? -5.153 7.086 10.956 1.00 98.50 101 LEU A O 1
ATOM 756 N N . SER A 1 102 ? -6.971 6.249 9.942 1.00 98.25 102 SER A N 1
ATOM 757 C CA . SER A 1 102 ? -7.516 7.563 9.604 1.00 98.25 102 SER A CA 1
ATOM 758 C C . SER A 1 102 ? -7.909 8.361 10.845 1.00 98.25 102 SER A C 1
ATOM 760 O O . SER A 1 102 ? -7.619 9.551 10.940 1.00 98.25 102 SER A O 1
ATOM 762 N N . GLY A 1 103 ? -8.519 7.702 11.829 1.00 98.38 103 GLY A N 1
ATOM 763 C CA . GLY A 1 103 ? -8.899 8.311 13.098 1.00 98.38 103 GLY A CA 1
ATOM 764 C C . GLY A 1 103 ? -7.695 8.718 13.946 1.00 98.38 103 GLY A C 1
ATOM 765 O O . GLY A 1 103 ? -7.709 9.796 14.533 1.00 98.38 103 GLY A O 1
ATOM 766 N N . ALA A 1 104 ? -6.642 7.896 13.979 1.00 98.12 104 ALA A N 1
ATOM 767 C CA . ALA A 1 104 ? -5.433 8.189 14.749 1.00 98.12 104 ALA A CA 1
ATOM 768 C C . ALA A 1 104 ? -4.610 9.352 14.168 1.00 98.12 104 ALA A C 1
ATOM 770 O O . ALA A 1 104 ? -3.948 10.068 14.913 1.00 98.12 104 ALA A O 1
ATOM 771 N N . THR A 1 105 ? -4.654 9.545 12.848 1.00 97.88 105 THR A N 1
ATOM 772 C CA . THR A 1 105 ? -3.791 10.504 12.130 1.00 97.88 105 THR A CA 1
ATOM 773 C C . THR A 1 105 ? -4.530 11.750 11.643 1.00 97.88 105 THR A C 1
ATOM 775 O O . THR A 1 105 ? -3.909 12.723 11.216 1.00 97.88 105 THR A O 1
ATOM 778 N N . GLY A 1 106 ? -5.866 11.729 11.662 1.00 97.44 106 GLY A N 1
ATOM 779 C CA . GLY A 1 106 ? -6.707 12.782 11.090 1.00 97.44 106 GLY A CA 1
ATOM 780 C C . GLY A 1 106 ? -6.632 12.882 9.560 1.00 97.44 106 GLY A C 1
ATOM 781 O O . GLY A 1 106 ? -7.167 13.831 8.989 1.00 97.44 106 GLY A O 1
ATOM 782 N N . GLN A 1 107 ? -5.976 11.933 8.887 1.00 96.50 107 GLN A N 1
ATOM 783 C CA . GLN A 1 107 ? -5.832 11.887 7.433 1.00 96.50 107 GLN A CA 1
ATOM 784 C C . GLN A 1 107 ? -6.555 10.673 6.859 1.00 96.50 107 GLN A C 1
ATOM 786 O O . GLN A 1 107 ? -6.615 9.626 7.487 1.00 96.50 107 GLN A O 1
ATOM 791 N N . LYS A 1 108 ? -7.073 10.769 5.633 1.00 95.19 108 LYS A N 1
ATOM 792 C CA . LYS A 1 108 ? -7.672 9.607 4.967 1.00 95.19 108 LYS A CA 1
ATOM 793 C C . LYS A 1 108 ? -6.577 8.608 4.584 1.00 95.19 108 LYS A C 1
ATOM 795 O O . LYS A 1 108 ? -5.733 8.914 3.741 1.00 95.19 108 LYS A O 1
ATOM 800 N N . ALA A 1 109 ? -6.608 7.423 5.185 1.00 97.06 109 ALA A N 1
ATOM 801 C CA . ALA A 1 109 ? -5.700 6.338 4.841 1.00 97.06 109 ALA A CA 1
ATOM 802 C C . ALA A 1 109 ? -5.926 5.846 3.403 1.00 97.06 109 ALA A C 1
ATOM 804 O O . ALA A 1 109 ? -7.062 5.763 2.934 1.00 97.06 109 ALA A O 1
ATOM 805 N N . ARG A 1 110 ? -4.832 5.494 2.720 1.00 97.06 110 ARG A N 1
ATOM 806 C CA . ARG A 1 110 ? -4.830 4.912 1.369 1.00 97.06 110 ARG A CA 1
ATOM 807 C C . ARG A 1 110 ? -4.317 3.480 1.398 1.00 97.06 110 ARG A C 1
ATOM 809 O O . ARG A 1 110 ? -3.437 3.157 2.196 1.00 97.06 110 ARG A O 1
ATOM 816 N N . LEU A 1 111 ? -4.862 2.633 0.529 1.00 96.94 111 LEU A N 1
ATOM 817 C CA . L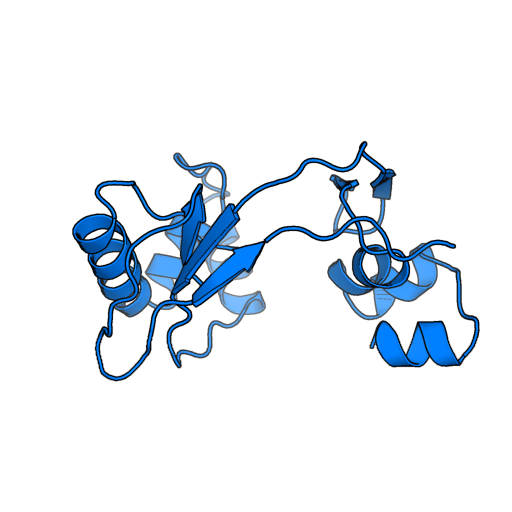EU A 1 111 ? -4.452 1.235 0.412 1.00 96.94 111 LEU A CA 1
ATOM 818 C C . LEU A 1 111 ? -3.186 1.127 -0.445 1.00 96.94 111 LEU A C 1
ATOM 820 O O . LEU A 1 111 ? -3.137 1.679 -1.546 1.00 96.94 111 LEU A O 1
ATOM 824 N N . ALA A 1 112 ? -2.177 0.398 0.028 1.00 94.94 112 ALA A N 1
ATOM 825 C CA . ALA A 1 112 ? -0.994 0.076 -0.764 1.00 94.94 112 ALA A CA 1
ATOM 826 C C . ALA A 1 112 ? -1.240 -1.179 -1.624 1.00 94.94 112 ALA A C 1
ATOM 828 O O . ALA A 1 112 ? -1.467 -2.266 -1.090 1.00 94.94 112 ALA A O 1
ATOM 829 N N . GLY A 1 113 ? -1.172 -1.039 -2.954 1.00 92.94 113 GLY A N 1
ATOM 830 C CA . GLY A 1 113 ? -1.387 -2.147 -3.895 1.00 92.94 113 GLY A CA 1
ATOM 831 C C . GLY A 1 113 ? -2.756 -2.810 -3.710 1.00 92.94 113 GLY A C 1
ATOM 832 O O . GLY A 1 113 ? -3.751 -2.132 -3.474 1.00 92.94 113 GLY A O 1
ATOM 833 N N . SER A 1 114 ? -2.814 -4.141 -3.763 1.00 94.69 114 SER A N 1
ATOM 834 C CA . SER A 1 114 ? -4.038 -4.896 -3.454 1.00 94.69 114 SER A CA 1
ATOM 835 C C . SER A 1 114 ? -4.314 -5.042 -1.946 1.00 94.69 114 SER A C 1
ATOM 837 O O . SER A 1 114 ? -5.238 -5.758 -1.578 1.00 94.69 114 SER A O 1
ATOM 839 N N . GLY A 1 115 ? -3.523 -4.410 -1.069 1.00 94.12 115 GLY A N 1
ATOM 840 C CA . GLY A 1 115 ? -3.602 -4.557 0.387 1.00 94.12 115 GLY A CA 1
ATOM 841 C C . GLY A 1 115 ? -2.686 -5.649 0.963 1.00 94.12 115 GLY A C 1
ATOM 842 O O . GLY A 1 115 ? -1.938 -6.300 0.241 1.00 94.12 115 GLY A O 1
ATOM 843 N N . GLY A 1 116 ? -2.686 -5.884 2.280 1.00 95.81 116 GLY A N 1
ATOM 844 C CA . GLY A 1 116 ? -3.579 -5.300 3.296 1.00 95.81 116 GLY A CA 1
ATOM 845 C C . GLY A 1 116 ? -3.106 -3.998 3.953 1.00 95.81 116 GLY A C 1
ATOM 846 O O . GLY A 1 116 ? -3.804 -3.464 4.807 1.00 95.81 116 GLY A O 1
ATOM 847 N N . THR A 1 117 ? -1.925 -3.487 3.603 1.00 97.62 117 THR A N 1
ATOM 848 C CA . THR A 1 117 ? -1.339 -2.315 4.272 1.00 97.62 117 THR A CA 1
ATOM 849 C C . THR A 1 117 ? -2.064 -1.015 3.931 1.00 97.62 117 THR A C 1
ATOM 851 O O . THR A 1 117 ? -2.243 -0.676 2.760 1.00 97.62 117 THR A O 1
ATOM 854 N N . TRP A 1 118 ? -2.378 -0.243 4.971 1.00 98.00 118 TRP A N 1
ATOM 855 C CA . TRP A 1 118 ? -2.835 1.139 4.874 1.00 98.00 118 TRP A CA 1
ATOM 856 C C . TRP A 1 118 ? -1.694 2.111 5.167 1.00 98.00 118 TRP A C 1
ATOM 858 O O . TRP A 1 118 ? -0.820 1.820 5.989 1.00 98.00 118 TRP A O 1
ATOM 868 N N . PHE A 1 119 ? -1.711 3.277 4.525 1.00 98.00 119 PHE A N 1
ATOM 869 C CA . PHE A 1 119 ? -0.720 4.322 4.764 1.00 98.00 119 PHE A CA 1
ATOM 870 C C . PHE A 1 119 ? -1.299 5.737 4.718 1.00 98.00 119 PHE A C 1
ATOM 872 O O . PHE A 1 119 ? -2.299 6.002 4.045 1.00 98.00 119 PHE A O 1
ATOM 879 N N . VAL A 1 120 ? -0.622 6.656 5.406 1.00 97.88 120 VAL A N 1
ATOM 880 C CA . VAL A 1 120 ? -0.806 8.111 5.296 1.00 97.88 120 VAL A CA 1
ATOM 881 C C . VAL A 1 120 ? 0.547 8.794 5.122 1.00 97.88 120 VAL A C 1
ATOM 883 O O . VAL A 1 120 ? 1.584 8.242 5.494 1.00 97.88 120 VAL A O 1
ATOM 886 N N . GLU A 1 121 ? 0.546 9.994 4.546 1.00 96.81 121 GLU A N 1
ATOM 887 C CA . GLU A 1 121 ? 1.770 10.782 4.406 1.00 96.81 121 GLU A CA 1
ATOM 888 C C . GLU A 1 121 ? 2.094 11.525 5.708 1.00 96.81 121 GLU A C 1
ATOM 890 O O . GLU A 1 121 ? 1.211 12.008 6.427 1.00 96.81 121 GLU A O 1
ATOM 895 N N . GLY A 1 122 ? 3.388 11.637 5.985 1.00 97.62 122 GLY A N 1
ATOM 896 C CA . GLY A 1 122 ? 3.935 12.262 7.177 1.00 97.62 122 GLY A CA 1
ATOM 897 C C . GLY A 1 122 ? 4.251 11.281 8.301 1.00 97.62 122 GLY A C 1
ATOM 898 O O . GLY A 1 122 ? 3.908 10.093 8.277 1.00 97.62 122 GLY A O 1
ATOM 899 N N . HIS A 1 123 ? 4.931 11.831 9.297 1.00 98.00 123 HIS A N 1
ATOM 900 C CA . HIS A 1 123 ? 5.185 11.199 10.578 1.00 98.00 123 HIS A CA 1
ATOM 901 C C . HIS A 1 123 ? 4.002 11.445 11.510 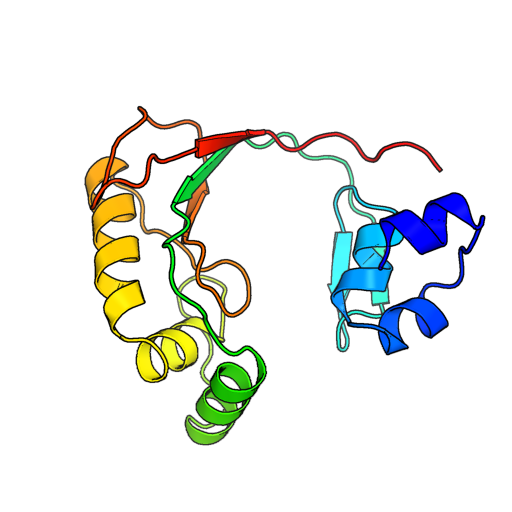1.00 98.00 123 HIS A C 1
ATOM 903 O O . HIS A 1 123 ? 3.621 12.596 11.725 1.00 98.00 123 HIS A O 1
ATOM 909 N N . HIS A 1 124 ? 3.454 10.382 12.089 1.00 98.25 124 HIS A N 1
ATOM 910 C CA . HIS A 1 124 ? 2.377 10.475 13.074 1.00 98.25 124 HIS A CA 1
ATOM 911 C C . HIS A 1 124 ? 2.756 9.757 14.362 1.00 98.25 124 HIS A C 1
ATOM 913 O O . HIS A 1 124 ? 3.610 8.868 14.356 1.00 98.25 124 HIS A O 1
ATOM 919 N N . ASP A 1 125 ? 2.128 10.139 15.472 1.00 97.81 125 ASP A N 1
ATOM 920 C CA . ASP A 1 125 ? 2.389 9.497 16.757 1.00 97.81 125 ASP A CA 1
ATOM 921 C C . ASP A 1 125 ? 2.081 7.989 16.674 1.00 97.81 125 ASP A C 1
ATOM 923 O O . ASP A 1 125 ? 1.017 7.597 16.176 1.00 97.81 125 ASP A O 1
ATOM 927 N N . PRO A 1 126 ? 2.995 7.114 17.140 1.00 96.06 126 PRO A N 1
ATOM 928 C CA . PRO A 1 126 ? 2.756 5.682 17.121 1.00 96.06 126 PRO A CA 1
ATOM 929 C C . PRO A 1 126 ? 1.519 5.307 17.935 1.00 96.06 126 PRO A C 1
ATOM 931 O O . PRO A 1 126 ? 1.347 5.743 19.074 1.00 96.06 126 PRO A O 1
ATOM 934 N N . PHE A 1 127 ? 0.688 4.431 17.382 1.00 98.19 127 PHE A N 1
ATOM 935 C CA . PHE A 1 127 ? -0.472 3.875 18.071 1.00 98.19 127 PHE A CA 1
ATOM 936 C C . PHE A 1 127 ? -0.558 2.371 17.835 1.00 98.19 127 PHE A C 1
ATOM 938 O O . PHE A 1 127 ? 0.092 1.824 16.946 1.00 98.19 127 PHE A O 1
ATOM 945 N N . ILE A 1 128 ? -1.359 1.689 18.652 1.00 98.38 128 ILE A N 1
ATOM 946 C CA . ILE A 1 128 ? -1.597 0.251 18.531 1.00 98.38 128 ILE A CA 1
ATOM 947 C C . ILE A 1 128 ? -3.081 0.027 18.271 1.00 98.38 128 ILE A C 1
ATOM 949 O O . ILE A 1 128 ? -3.926 0.485 19.039 1.00 98.38 128 ILE A O 1
ATOM 953 N N . TYR A 1 129 ? -3.392 -0.731 17.226 1.00 98.38 129 TYR A N 1
ATOM 954 C CA . TYR A 1 129 ? -4.739 -1.190 16.923 1.00 98.38 129 TYR A CA 1
ATOM 955 C C . TYR A 1 129 ? -4.753 -2.716 1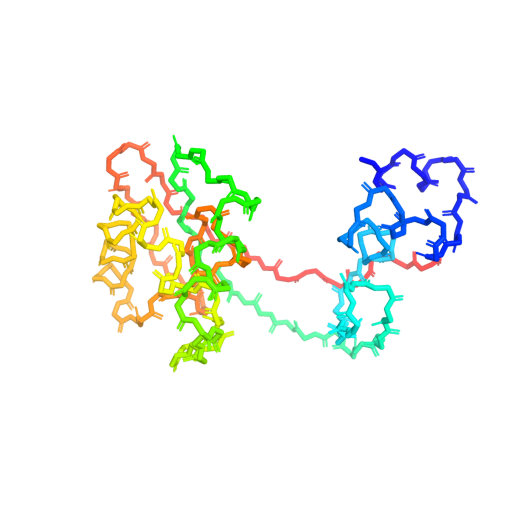6.861 1.00 98.38 129 TYR A C 1
ATOM 957 O O . TYR A 1 129 ? -3.954 -3.322 16.152 1.00 98.38 129 TYR A O 1
ATOM 965 N N . ARG A 1 130 ? -5.617 -3.349 17.668 1.00 97.56 130 ARG A N 1
ATOM 966 C CA . ARG A 1 130 ? -5.741 -4.819 17.770 1.00 97.56 130 ARG A CA 1
ATOM 967 C C . ARG A 1 130 ? -4.393 -5.551 17.940 1.00 97.56 130 ARG A C 1
ATOM 969 O O . ARG A 1 130 ? -4.187 -6.635 17.408 1.00 97.56 130 ARG A O 1
ATOM 976 N N . GLY A 1 131 ? -3.468 -4.955 18.695 1.00 97.50 131 GLY A N 1
ATOM 977 C CA . GLY A 1 131 ? -2.144 -5.531 18.964 1.00 97.50 131 GLY A CA 1
ATOM 978 C C . GLY A 1 131 ? -1.088 -5.291 17.877 1.00 97.50 131 GLY A C 1
ATOM 979 O O . GLY A 1 131 ? 0.046 -5.728 18.045 1.00 97.50 131 GLY A O 1
ATOM 980 N N . VAL A 1 132 ? -1.417 -4.569 16.804 1.00 98.19 132 VAL A N 1
ATOM 981 C CA . VAL A 1 132 ? -0.471 -4.155 15.761 1.00 98.19 132 VAL A CA 1
ATOM 982 C C . VAL A 1 132 ? -0.131 -2.681 15.934 1.00 98.19 132 VAL A C 1
ATOM 984 O O . VAL A 1 132 ? -1.024 -1.839 16.009 1.00 98.19 132 VAL A O 1
ATOM 987 N N . ALA A 1 133 ? 1.163 -2.375 15.999 1.00 98.25 133 ALA A N 1
ATOM 988 C CA . ALA A 1 133 ? 1.657 -1.006 16.064 1.00 98.25 133 ALA A CA 1
ATOM 989 C C . ALA A 1 133 ? 1.711 -0.367 14.669 1.00 98.25 133 ALA A C 1
ATOM 991 O O . ALA A 1 133 ? 2.078 -1.031 13.695 1.00 98.25 133 ALA A O 1
ATOM 992 N N . SER A 1 134 ? 1.403 0.927 14.584 1.00 98.50 134 SER A N 1
ATOM 993 C CA . SER A 1 134 ? 1.767 1.724 13.417 1.00 98.50 134 SER A CA 1
ATOM 994 C C . SER A 1 134 ? 3.286 1.882 13.328 1.00 98.50 134 SER A C 1
ATOM 996 O O . SER A 1 134 ? 4.000 1.858 14.335 1.00 98.50 134 SER A O 1
ATOM 998 N N . VAL A 1 135 ? 3.792 2.018 12.103 1.00 98.44 135 VAL A N 1
ATOM 999 C CA . VAL A 1 135 ? 5.228 2.131 11.829 1.00 98.44 135 VAL A CA 1
ATOM 1000 C C . VAL A 1 135 ? 5.488 3.360 10.975 1.00 98.44 135 VAL A C 1
ATOM 1002 O O . VAL A 1 135 ? 4.963 3.470 9.869 1.00 98.44 135 VAL A O 1
ATOM 1005 N N . ASN A 1 136 ? 6.346 4.250 11.467 1.00 98.12 136 ASN A N 1
ATOM 1006 C CA . ASN A 1 136 ? 6.841 5.383 10.693 1.00 98.12 136 ASN A CA 1
ATOM 1007 C C . ASN A 1 136 ? 8.052 4.938 9.877 1.00 98.12 136 ASN A C 1
ATOM 1009 O O . ASN A 1 136 ? 9.004 4.366 10.411 1.00 98.12 136 ASN A O 1
ATOM 1013 N N . VAL A 1 137 ? 8.006 5.197 8.576 1.00 96.62 137 VAL A N 1
ATOM 1014 C CA . VAL A 1 137 ? 9.083 4.907 7.634 1.00 96.62 137 VAL A CA 1
ATOM 1015 C C . VAL A 1 137 ? 9.444 6.159 6.851 1.00 96.62 137 VAL A C 1
ATOM 1017 O O . VAL A 1 137 ? 8.639 7.074 6.681 1.00 96.62 137 VAL A O 1
ATOM 1020 N N . THR A 1 138 ? 10.664 6.179 6.334 1.00 95.31 138 THR A N 1
ATOM 1021 C CA . THR A 1 138 ? 11.166 7.263 5.496 1.00 95.31 138 THR A CA 1
ATOM 1022 C C . THR A 1 138 ? 11.678 6.672 4.195 1.00 95.31 138 THR A C 1
ATOM 1024 O O . THR A 1 138 ? 12.365 5.648 4.196 1.00 95.31 138 THR A O 1
ATOM 1027 N N . THR A 1 139 ? 11.361 7.311 3.073 1.00 91.44 139 THR A N 1
ATOM 1028 C CA . THR A 1 139 ? 11.929 6.936 1.774 1.00 91.44 139 THR A CA 1
ATOM 1029 C C . THR A 1 139 ? 13.449 7.024 1.813 1.00 91.44 139 THR A C 1
ATOM 1031 O O . THR A 1 139 ? 14.005 8.005 2.311 1.00 91.44 139 THR A O 1
ATOM 1034 N N . LEU A 1 140 ? 14.120 6.050 1.211 1.00 86.19 140 LEU A N 1
ATOM 1035 C CA . LEU A 1 140 ? 15.567 6.068 1.042 1.00 86.19 140 LEU A CA 1
ATOM 1036 C C . LEU A 1 140 ? 15.922 6.450 -0.403 1.00 86.19 140 LEU A C 1
ATOM 1038 O O . LEU A 1 140 ? 15.151 6.150 -1.321 1.00 86.19 140 LEU A O 1
ATOM 1042 N N . PRO A 1 141 ? 17.079 7.094 -0.633 1.00 81.31 141 PRO A N 1
ATOM 1043 C CA . PRO A 1 141 ? 17.642 7.209 -1.972 1.00 81.31 141 PRO A CA 1
ATOM 1044 C C . PRO A 1 141 ? 17.780 5.828 -2.622 1.00 81.31 141 PRO A C 1
ATOM 1046 O O . PRO A 1 141 ? 17.909 4.819 -1.923 1.00 81.31 141 PRO A O 1
ATOM 1049 N N . ALA A 1 142 ? 17.777 5.779 -3.957 1.00 71.81 142 ALA A N 1
ATOM 1050 C CA . ALA A 1 142 ? 18.139 4.554 -4.660 1.00 71.81 142 ALA A CA 1
ATOM 1051 C C . ALA A 1 142 ? 19.508 4.079 -4.152 1.00 71.81 142 ALA A C 1
ATOM 1053 O O . ALA A 1 142 ? 20.450 4.870 -4.061 1.00 71.81 142 ALA A O 1
ATOM 1054 N N . GLN A 1 143 ? 19.603 2.802 -3.789 1.00 63.84 143 GLN A N 1
ATOM 1055 C CA . GLN A 1 143 ? 20.906 2.183 -3.594 1.00 63.84 143 GLN A CA 1
ATOM 1056 C C . GLN A 1 143 ? 21.519 2.128 -4.995 1.00 63.84 143 GLN A C 1
ATOM 1058 O O . GLN A 1 143 ? 20.866 1.617 -5.898 1.00 63.84 143 GLN A O 1
ATOM 1063 N N . HIS A 1 144 ? 22.656 2.801 -5.191 1.00 55.62 144 HIS A N 1
ATOM 1064 C CA . HIS A 1 144 ? 23.300 3.014 -6.494 1.00 55.62 144 HIS A CA 1
ATOM 1065 C C . HIS A 1 144 ? 23.247 1.774 -7.416 1.00 55.62 144 HIS A C 1
ATOM 1067 O O . HIS A 1 144 ? 23.347 0.663 -6.890 1.00 55.62 144 HIS A O 1
ATOM 1073 N N . PRO A 1 145 ? 23.149 1.940 -8.754 1.00 49.06 145 PRO A N 1
ATOM 1074 C CA . PRO A 1 145 ? 23.646 0.905 -9.658 1.00 49.06 145 PRO A CA 1
ATOM 1075 C C . PRO A 1 145 ? 25.146 0.667 -9.423 1.00 49.06 145 PRO A C 1
ATOM 1077 O O . PRO A 1 145 ? 25.861 1.650 -9.101 1.00 49.06 145 PRO A O 1
#

Secondary structure (DSSP, 8-state):
-HHHHHHTT---HHHHHTT-HHHHHHHH-S-EEEETTTTEEEE------EEEEE--S----HHHHHHHHHHTT-PPPTTS-TTHHHHHHH-TTHHHHHHHHHHHHSS--EE-TTSS-EEEES-----EETTEEPEEEEPPPPP--

Sequence (145 aa):
AAGILRWAGFEDPIAAANLGADVAFCLNGGRARVTGIGETLEHLPYHHQEITLLTPPLGVSTVDVYRAWDALDGPVGENGNDLEAAALSVEPELAEWRDALSGATGQKARLAGSGGTWFVEGHHDPFIYRGVASVNVTTLPAQHP

Radius of gyration: 16.45 Å; chains: 1; bounding box: 41×26×38 Å